Protein AF-A0A1N7QJ65-F1 (afdb_monomer_lite)

Sequence (168 aa):
MQTLLINYPKGFYPKTTIVFDPKPLYESELLILDWIFQRTNGEESYVYYEEDNIDYWFEEDWKKNINRAETSIELFNIAYFINEPEHADLILQHPLCDKGIAVLVFWRLYTECSLYTDTNDKLKEIINNILNNRYPEILSYNPQSDEKVVYKKKKIAWEIPEIFRKPV

Organism: NCBI:txid373668

Radius of gyration: 21.39 Å; chains: 1; bounding box: 66×33×53 Å

Foldseek 3Di:
DPPVVVCVVVPPDDPDPDADDCVVVFDDFQDDDPCLQAKFDAAEADAPDDPVVPVPDDPVNLLVQCQPDPALNSLLNSLQPDQDPVSLVSSCPRPRNALQSLSSNLQNLVQRVVLDPCSSVVNVVSVVCVVVVVGHRHYIHRLVPDPSRDDDSTRRSDDDPVVSDDDD

Structure (mmCIF, N/CA/C/O backbone):
data_AF-A0A1N7QJ65-F1
#
_entry.id   AF-A0A1N7QJ65-F1
#
loop_
_atom_site.group_PDB
_atom_site.id
_atom_site.type_symbol
_atom_site.label_atom_id
_atom_site.label_alt_id
_atom_site.label_comp_id
_atom_site.label_asym_id
_atom_site.label_entity_id
_atom_site.label_seq_id
_atom_site.pdbx_PDB_ins_code
_atom_site.Cartn_x
_atom_site.Cartn_y
_atom_site.Cartn_z
_atom_site.occupancy
_atom_site.B_iso_or_equiv
_atom_site.auth_seq_id
_atom_site.auth_comp_id
_atom_site.auth_asym_id
_atom_site.auth_atom_id
_atom_site.pdbx_PDB_model_num
ATOM 1 N N . MET A 1 1 ? 50.368 8.580 -15.323 1.00 44.16 1 MET A N 1
ATOM 2 C CA . MET A 1 1 ? 49.176 9.244 -15.900 1.00 44.16 1 MET A CA 1
ATOM 3 C C . MET A 1 1 ? 49.441 9.800 -17.319 1.00 44.16 1 MET A C 1
ATOM 5 O O . MET A 1 1 ? 48.872 10.812 -17.683 1.00 44.16 1 MET A O 1
ATOM 9 N N . GLN A 1 2 ? 50.293 9.159 -18.139 1.00 46.66 2 GLN A N 1
ATOM 10 C CA . GLN A 1 2 ? 50.644 9.644 -19.496 1.00 46.66 2 GLN A CA 1
ATOM 11 C C . GLN A 1 2 ? 50.300 8.644 -20.613 1.00 46.66 2 GLN A C 1
ATOM 13 O O . GLN A 1 2 ? 50.085 9.041 -21.751 1.00 46.66 2 GLN A O 1
ATOM 18 N N . THR A 1 3 ? 50.167 7.354 -20.297 1.00 49.84 3 THR A N 1
ATOM 19 C CA . THR A 1 3 ? 49.963 6.292 -21.297 1.00 49.84 3 THR A CA 1
ATOM 20 C C . THR A 1 3 ? 48.548 6.261 -21.893 1.00 49.84 3 THR A C 1
ATOM 22 O O . THR A 1 3 ? 48.375 5.842 -23.034 1.00 49.84 3 THR A O 1
ATOM 25 N N . LEU A 1 4 ? 47.535 6.735 -21.155 1.00 51.94 4 LEU A N 1
ATOM 26 C CA . LEU A 1 4 ? 46.139 6.772 -21.619 1.00 51.94 4 LEU A CA 1
ATOM 27 C C . LEU A 1 4 ? 45.880 7.903 -22.632 1.00 51.94 4 LEU A C 1
ATOM 29 O O . LEU A 1 4 ? 45.172 7.699 -23.612 1.00 51.94 4 LEU A O 1
ATOM 33 N N . LEU A 1 5 ? 46.504 9.072 -22.446 1.00 56.62 5 LEU A N 1
ATOM 34 C CA . LEU A 1 5 ? 46.292 10.254 -23.295 1.00 56.62 5 LEU A CA 1
ATOM 35 C C . LEU A 1 5 ? 46.957 10.140 -24.676 1.00 56.62 5 LEU A C 1
ATOM 37 O O . LEU A 1 5 ? 46.446 10.683 -25.651 1.00 56.62 5 LEU A O 1
ATOM 41 N N . ILE A 1 6 ? 48.058 9.391 -24.791 1.00 55.00 6 ILE A N 1
ATOM 42 C CA . ILE A 1 6 ? 48.807 9.242 -26.053 1.00 55.00 6 ILE A CA 1
ATOM 43 C C . ILE A 1 6 ? 48.044 8.382 -27.080 1.00 55.00 6 ILE A C 1
ATOM 45 O O . ILE A 1 6 ? 48.226 8.548 -28.285 1.00 55.00 6 ILE A O 1
ATOM 49 N N . ASN A 1 7 ? 47.154 7.493 -26.628 1.00 51.47 7 ASN A N 1
ATOM 50 C CA . ASN A 1 7 ? 46.392 6.591 -27.502 1.00 51.47 7 ASN A CA 1
ATOM 51 C C . ASN A 1 7 ? 44.960 7.067 -27.802 1.00 51.47 7 ASN A C 1
ATOM 53 O O . ASN A 1 7 ? 44.272 6.437 -28.603 1.00 51.47 7 ASN A O 1
ATOM 57 N N . TYR A 1 8 ? 44.533 8.198 -27.233 1.00 51.03 8 TYR A N 1
ATOM 58 C CA . TYR A 1 8 ? 43.222 8.806 -27.487 1.00 51.03 8 TYR A CA 1
ATOM 59 C C . TYR A 1 8 ? 42.939 9.124 -28.977 1.00 51.03 8 TYR A C 1
ATOM 61 O O . TYR A 1 8 ? 41.835 8.835 -29.438 1.00 51.03 8 TYR A O 1
ATOM 69 N N . PRO A 1 9 ? 43.901 9.614 -29.795 1.00 54.03 9 PRO A N 1
ATOM 70 C CA . PRO A 1 9 ? 43.642 9.904 -31.207 1.00 54.03 9 PRO A CA 1
ATOM 71 C C . PRO A 1 9 ? 43.654 8.665 -32.119 1.00 54.03 9 PRO A C 1
ATOM 73 O O . PRO A 1 9 ? 43.362 8.788 -33.305 1.00 54.03 9 PRO A O 1
ATOM 76 N N . LYS A 1 10 ? 43.981 7.467 -31.608 1.00 52.16 10 LYS A N 1
ATOM 77 C CA . LYS A 1 10 ? 44.060 6.228 -32.409 1.00 52.16 10 LYS A CA 1
ATOM 78 C C . LYS A 1 10 ? 42.747 5.440 -32.474 1.00 52.16 10 LYS A C 1
ATOM 80 O O . LYS A 1 10 ? 42.771 4.263 -32.817 1.00 52.16 10 LYS A O 1
ATOM 85 N N . GLY A 1 11 ? 41.612 6.074 -32.172 1.00 49.81 11 GLY A N 1
ATOM 86 C CA . GLY A 1 11 ? 40.309 5.412 -32.231 1.00 49.81 11 GLY A CA 1
ATOM 87 C C . GLY A 1 11 ? 40.251 4.257 -31.238 1.00 49.81 11 GLY A C 1
ATOM 88 O O . GLY A 1 11 ? 40.137 3.093 -31.619 1.00 49.81 11 GLY A O 1
ATOM 89 N N . PHE A 1 12 ? 40.394 4.568 -29.950 1.00 52.69 12 PHE A N 1
ATOM 90 C CA . PHE A 1 12 ? 40.215 3.572 -28.905 1.00 52.69 12 PHE A CA 1
ATOM 91 C C . PHE A 1 12 ? 38.725 3.252 -28.799 1.00 52.69 12 PHE A C 1
ATOM 93 O O . PHE A 1 12 ? 37.988 3.997 -28.178 1.00 52.69 12 PHE A O 1
ATOM 100 N N . TYR A 1 13 ? 38.312 2.246 -29.562 1.00 52.66 13 TYR A N 1
ATOM 101 C CA . TYR A 1 13 ? 37.330 1.187 -29.324 1.00 52.66 13 TYR A CA 1
ATOM 102 C C . TYR A 1 13 ? 37.125 0.564 -30.715 1.00 52.66 13 TYR A C 1
ATOM 104 O O . TYR A 1 13 ? 36.457 1.178 -31.552 1.00 52.66 13 TYR A O 1
ATOM 112 N N . PRO A 1 14 ? 37.710 -0.608 -31.044 1.00 52.31 14 PRO A N 1
ATOM 113 C CA . PRO A 1 14 ? 37.237 -1.336 -32.216 1.00 52.31 14 PRO A CA 1
ATOM 114 C C . PRO A 1 14 ? 35.726 -1.489 -32.045 1.00 52.31 14 PRO A C 1
ATOM 116 O O . PRO A 1 14 ? 35.298 -1.893 -30.965 1.00 52.31 14 PRO A O 1
ATOM 119 N N . LYS A 1 15 ? 34.926 -1.109 -33.055 1.00 51.62 15 LYS A N 1
ATOM 120 C CA . LYS A 1 15 ? 33.481 -1.382 -33.071 1.00 51.62 15 LYS A CA 1
ATOM 121 C C . LYS A 1 15 ? 33.313 -2.858 -32.737 1.00 51.62 15 LYS A C 1
ATOM 123 O O . LYS A 1 15 ? 33.590 -3.717 -33.572 1.00 51.62 15 LYS A O 1
ATOM 128 N N . THR A 1 16 ? 32.951 -3.153 -31.497 1.00 51.94 16 THR A N 1
ATOM 129 C CA . THR A 1 16 ? 32.742 -4.520 -31.069 1.00 51.94 16 THR A CA 1
ATOM 130 C C . THR A 1 16 ? 31.470 -4.980 -31.759 1.00 51.94 16 THR A C 1
ATOM 132 O O . THR A 1 16 ? 30.454 -4.291 -31.768 1.00 51.94 16 THR A O 1
ATOM 135 N N . THR A 1 17 ? 31.504 -6.168 -32.349 1.00 56.44 17 THR A N 1
ATOM 136 C CA . THR A 1 17 ? 30.315 -6.845 -32.892 1.00 56.44 17 THR A CA 1
ATOM 137 C C . THR A 1 17 ? 29.360 -7.301 -31.780 1.00 56.44 17 THR A C 1
ATOM 139 O O . THR A 1 17 ? 28.378 -7.987 -32.046 1.00 56.44 17 THR A O 1
ATOM 142 N N . ILE A 1 18 ? 29.668 -6.943 -30.528 1.00 56.09 18 ILE A N 1
ATOM 143 C CA . ILE A 1 18 ? 28.885 -7.214 -29.332 1.00 56.09 18 ILE A CA 1
ATOM 144 C C . ILE A 1 18 ? 27.677 -6.283 -29.373 1.00 56.09 18 ILE A C 1
ATOM 146 O O . ILE A 1 18 ? 27.776 -5.083 -29.126 1.00 56.09 18 ILE A O 1
ATOM 150 N N . VAL A 1 19 ? 26.538 -6.858 -29.736 1.00 61.16 19 VAL A N 1
ATOM 151 C CA . VAL A 1 19 ? 25.242 -6.188 -29.750 1.00 61.16 19 VAL A CA 1
ATOM 152 C C . VAL A 1 19 ? 24.523 -6.565 -28.465 1.00 61.16 19 VAL A C 1
ATOM 154 O O . VAL A 1 19 ? 24.394 -7.747 -28.154 1.00 61.16 19 VAL A O 1
ATOM 157 N N . PHE A 1 20 ? 24.061 -5.566 -27.720 1.00 58.53 20 PHE A N 1
ATOM 158 C CA . PHE A 1 20 ? 23.207 -5.801 -26.566 1.00 58.53 20 PHE A CA 1
ATOM 159 C C . PHE A 1 20 ? 21.816 -6.223 -27.050 1.00 58.53 20 PHE A C 1
ATOM 161 O O . PHE A 1 20 ? 21.131 -5.444 -27.713 1.00 58.53 20 PHE A O 1
ATOM 168 N N . ASP A 1 21 ? 21.420 -7.461 -26.755 1.00 63.28 21 ASP A N 1
ATOM 169 C CA . ASP A 1 21 ? 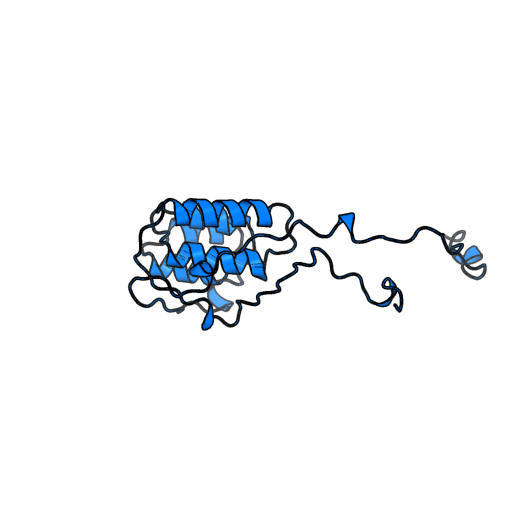20.034 -7.901 -26.897 1.00 63.28 21 ASP A CA 1
ATOM 170 C C . ASP A 1 21 ? 19.320 -7.663 -25.561 1.00 63.28 21 ASP A C 1
ATOM 172 O O . ASP A 1 21 ? 19.650 -8.333 -24.583 1.00 63.28 21 ASP A O 1
ATOM 176 N N . PRO A 1 22 ? 18.366 -6.721 -25.480 1.00 59.47 22 PRO A N 1
ATOM 177 C CA . PRO A 1 22 ? 17.613 -6.491 -24.256 1.00 59.47 22 PRO A CA 1
ATOM 178 C C . PRO A 1 22 ? 16.494 -7.507 -24.039 1.00 59.47 22 PRO A C 1
ATOM 180 O O . PRO A 1 22 ? 15.878 -7.496 -22.978 1.00 59.47 22 PRO A O 1
ATOM 183 N N . LYS A 1 23 ? 16.200 -8.382 -25.013 1.00 65.56 23 LYS A N 1
ATOM 184 C CA . LYS A 1 23 ? 15.109 -9.357 -24.888 1.00 65.56 23 LYS A CA 1
ATOM 185 C C . LYS A 1 23 ? 15.193 -10.251 -23.649 1.00 65.56 23 LYS A C 1
ATOM 187 O O . LYS A 1 23 ? 14.149 -10.437 -23.031 1.00 65.56 23 LYS A O 1
ATOM 192 N N . PRO A 1 24 ? 16.371 -10.765 -23.248 1.00 63.28 24 PRO A N 1
ATOM 193 C CA . PRO A 1 24 ? 16.518 -11.553 -22.025 1.00 63.28 24 PRO A CA 1
ATOM 194 C C . PRO A 1 24 ? 16.294 -10.749 -20.736 1.00 63.28 24 PRO A C 1
ATOM 196 O O . PRO A 1 24 ? 16.171 -11.349 -19.677 1.00 63.28 24 PRO A O 1
ATOM 199 N N . LEU A 1 25 ? 16.276 -9.413 -20.816 1.00 58.12 25 LEU A N 1
ATOM 200 C CA . LEU A 1 25 ? 16.072 -8.507 -19.681 1.00 58.12 25 LEU A CA 1
ATOM 201 C C . LEU A 1 25 ? 14.632 -7.996 -19.579 1.00 58.12 25 LEU A C 1
ATOM 203 O O . LEU A 1 25 ? 14.295 -7.327 -18.605 1.00 58.12 25 LEU A O 1
ATOM 207 N N . TYR A 1 26 ? 13.778 -8.278 -20.569 1.00 57.16 26 TYR A N 1
ATOM 208 C CA . TYR A 1 26 ? 12.347 -8.088 -20.377 1.00 57.16 26 TYR A CA 1
ATOM 209 C C . TYR A 1 26 ? 11.862 -9.146 -19.396 1.00 57.16 26 TYR A C 1
ATOM 211 O O . TYR A 1 26 ? 11.892 -10.342 -19.684 1.00 57.16 26 TYR A O 1
ATOM 219 N N . GLU A 1 27 ? 11.410 -8.693 -18.236 1.00 59.34 27 GLU A N 1
ATOM 220 C CA . GLU A 1 27 ? 10.742 -9.563 -17.285 1.00 59.34 27 GLU A CA 1
ATOM 221 C C . GLU A 1 27 ? 9.442 -10.104 -17.893 1.00 59.34 27 GLU A C 1
ATOM 223 O O . GLU A 1 27 ? 8.784 -9.451 -18.712 1.00 59.34 27 GLU A O 1
ATOM 228 N N . SER A 1 28 ? 9.076 -11.324 -17.497 1.00 57.62 28 SER A N 1
ATOM 229 C CA . SER A 1 28 ? 7.782 -11.910 -17.837 1.00 57.62 28 SER A CA 1
ATOM 230 C C . SER A 1 28 ? 6.649 -10.966 -17.436 1.00 57.62 28 SER A C 1
ATOM 232 O O . SER A 1 28 ? 6.681 -10.401 -16.344 1.00 57.62 28 SER A O 1
ATOM 234 N N . GLU A 1 29 ? 5.643 -10.836 -18.299 1.00 63.78 29 GLU A N 1
ATOM 235 C CA . GLU A 1 29 ? 4.477 -9.978 -18.079 1.00 63.78 29 GLU A CA 1
ATOM 236 C C . GLU A 1 29 ? 3.828 -10.299 -16.720 1.00 63.78 29 GLU A C 1
ATOM 238 O O . GLU A 1 29 ? 3.316 -11.400 -16.506 1.00 63.78 29 GLU A O 1
ATOM 243 N N . LEU A 1 30 ? 3.883 -9.350 -15.776 1.00 72.25 30 LEU A N 1
ATOM 244 C CA . LEU A 1 30 ? 3.115 -9.441 -14.539 1.00 72.25 30 LEU A CA 1
ATOM 245 C C . LEU A 1 30 ? 1.634 -9.365 -14.921 1.00 72.25 30 LEU A C 1
ATOM 247 O O . LEU A 1 30 ? 1.169 -8.343 -15.426 1.00 72.25 30 LEU A O 1
ATOM 251 N N . LEU A 1 31 ? 0.897 -10.452 -14.695 1.00 73.38 31 LEU A N 1
ATOM 252 C CA . LEU A 1 31 ? -0.544 -10.493 -14.924 1.00 73.38 31 LEU A CA 1
ATOM 253 C C . LEU A 1 31 ? -1.249 -9.676 -13.838 1.00 73.38 31 LEU A C 1
ATOM 255 O O . LEU A 1 31 ? -1.511 -10.169 -12.742 1.00 73.38 31 LEU A O 1
ATOM 259 N N . ILE A 1 32 ? -1.539 -8.416 -14.152 1.00 81.06 32 ILE A N 1
ATOM 260 C CA . ILE A 1 32 ? -2.333 -7.531 -13.301 1.00 81.06 32 ILE A CA 1
ATOM 261 C C . ILE A 1 32 ? -3.812 -7.766 -13.612 1.00 81.06 32 ILE A C 1
ATOM 263 O O . ILE A 1 32 ? -4.240 -7.626 -14.755 1.00 81.06 32 ILE A O 1
ATOM 267 N N . LEU A 1 33 ? -4.580 -8.161 -12.598 1.00 83.69 33 LEU A N 1
ATOM 268 C CA . LEU A 1 33 ? -6.007 -8.460 -12.726 1.00 83.69 33 LEU A CA 1
ATOM 269 C C . LEU A 1 33 ? -6.843 -7.174 -12.709 1.00 83.69 33 LEU A C 1
ATOM 271 O O . LEU A 1 33 ? -6.575 -6.282 -11.910 1.00 83.69 33 LEU A O 1
ATOM 275 N N . ASP A 1 34 ? -7.910 -7.114 -13.512 1.00 87.31 34 ASP A N 1
ATOM 276 C CA . ASP A 1 34 ? -8.739 -5.907 -13.688 1.00 87.31 34 ASP A CA 1
ATOM 277 C C . ASP A 1 34 ? -9.293 -5.320 -12.378 1.00 87.31 34 ASP A C 1
ATOM 279 O O . ASP A 1 34 ? -9.470 -4.108 -12.262 1.00 87.31 34 ASP A O 1
ATOM 283 N N . TRP A 1 35 ? -9.548 -6.157 -11.368 1.00 89.44 35 TRP A N 1
ATOM 284 C CA . TRP A 1 35 ? -10.104 -5.705 -10.090 1.00 89.44 35 TRP A CA 1
ATOM 285 C C . TRP A 1 35 ? -9.175 -4.745 -9.337 1.00 89.44 35 TRP A C 1
ATOM 287 O O . TRP A 1 35 ? -9.665 -3.923 -8.572 1.00 89.44 35 TRP A O 1
ATOM 297 N N . ILE A 1 36 ? -7.856 -4.800 -9.547 1.00 92.38 36 ILE A N 1
ATOM 298 C CA . ILE A 1 36 ? -6.905 -3.952 -8.807 1.00 92.38 36 ILE A CA 1
ATOM 299 C C . ILE A 1 36 ? -6.904 -2.497 -9.287 1.00 92.38 36 ILE A C 1
ATOM 301 O O . ILE A 1 36 ? -6.335 -1.627 -8.635 1.00 92.38 36 ILE A O 1
ATOM 305 N N . PHE A 1 37 ? -7.544 -2.239 -10.430 1.00 91.88 37 PHE A N 1
ATOM 306 C CA . PHE A 1 37 ? -7.829 -0.901 -10.942 1.00 91.88 37 PHE A CA 1
ATOM 307 C C . PHE A 1 37 ? -9.154 -0.350 -10.409 1.00 91.88 37 PHE A C 1
ATOM 309 O O . PHE A 1 37 ? -9.444 0.831 -10.590 1.00 91.88 37 PHE A O 1
ATOM 316 N N . GLN A 1 38 ? -9.988 -1.202 -9.812 1.00 93.88 38 GLN A N 1
ATOM 317 C CA . GLN A 1 38 ? -11.285 -0.806 -9.289 1.00 93.88 38 GLN A CA 1
ATOM 318 C C . GLN A 1 38 ? -11.124 -0.213 -7.894 1.00 93.88 38 GLN A C 1
ATOM 320 O O . GLN A 1 38 ? -10.252 -0.601 -7.117 1.00 93.88 38 GLN A O 1
ATOM 325 N N . ARG A 1 39 ? -12.011 0.726 -7.578 1.00 95.12 39 ARG A N 1
ATOM 326 C CA . ARG A 1 39 ? -12.115 1.311 -6.247 1.00 95.12 39 ARG A CA 1
ATOM 327 C C . ARG A 1 39 ? -12.433 0.228 -5.208 1.00 95.12 39 ARG A C 1
ATOM 329 O O . ARG A 1 39 ? -13.343 -0.574 -5.423 1.00 95.12 39 ARG A O 1
ATOM 336 N N . THR A 1 40 ? -11.705 0.209 -4.092 1.00 95.88 40 THR A N 1
ATOM 337 C CA . THR A 1 40 ? -11.992 -0.700 -2.969 1.00 95.88 40 THR A CA 1
ATOM 338 C C . THR A 1 40 ? -13.196 -0.216 -2.158 1.00 95.88 40 THR A C 1
ATOM 340 O O . THR A 1 40 ? -13.553 0.962 -2.190 1.00 95.88 40 THR A O 1
ATOM 343 N N . ASN A 1 41 ? -13.844 -1.127 -1.429 1.00 94.88 41 ASN A N 1
ATOM 344 C CA . ASN A 1 41 ? -14.922 -0.765 -0.507 1.00 94.88 41 ASN A CA 1
ATOM 345 C C . ASN A 1 41 ? -14.356 -0.177 0.791 1.00 94.88 41 ASN A C 1
ATOM 347 O O . ASN A 1 41 ? -13.221 -0.471 1.157 1.00 94.88 41 ASN A O 1
ATOM 351 N N . GLY A 1 42 ? -15.178 0.589 1.508 1.00 95.06 42 GLY A N 1
ATOM 352 C CA . GLY A 1 42 ? -14.835 1.157 2.810 1.00 95.06 42 GLY A CA 1
ATOM 353 C C . GLY A 1 42 ? -15.167 2.641 2.906 1.00 95.06 42 GLY A C 1
ATOM 354 O O . GLY A 1 42 ? -15.806 3.213 2.017 1.00 95.06 42 GLY A O 1
ATOM 355 N N . GLU A 1 43 ? -14.724 3.260 3.992 1.00 95.56 43 GLU A N 1
ATOM 356 C CA . GLU A 1 43 ? -14.793 4.705 4.205 1.00 95.56 43 GLU A CA 1
ATOM 357 C C . GLU A 1 43 ? -13.860 5.436 3.232 1.00 95.56 43 GLU A C 1
ATOM 359 O O . GLU A 1 43 ? -12.796 4.929 2.884 1.00 95.56 43 GLU A O 1
ATOM 364 N N . GLU A 1 44 ? -14.253 6.617 2.751 1.00 94.12 44 GLU A N 1
ATOM 365 C CA . GLU A 1 44 ? -13.432 7.383 1.804 1.00 94.12 44 GLU A CA 1
ATOM 366 C C . GLU A 1 44 ? -12.081 7.743 2.439 1.00 94.12 44 GLU A C 1
ATOM 368 O O . GLU A 1 44 ? -12.034 8.384 3.491 1.00 94.12 44 GLU A O 1
ATOM 373 N N . SER A 1 45 ? -10.985 7.338 1.793 1.00 95.31 45 SER A N 1
ATOM 374 C CA . SER A 1 45 ? -9.645 7.738 2.219 1.00 95.31 45 SER A CA 1
ATOM 375 C C . SER A 1 45 ? -9.330 9.164 1.770 1.00 95.31 45 SER A C 1
ATOM 377 O O . SER A 1 45 ? -9.859 9.672 0.782 1.00 95.31 45 SER A O 1
ATOM 379 N N . TYR A 1 46 ? -8.447 9.823 2.511 1.00 94.06 46 TYR A N 1
ATOM 380 C CA . TYR A 1 46 ? -7.951 11.154 2.194 1.00 94.06 46 TYR A CA 1
ATOM 381 C C . TYR A 1 46 ? -6.498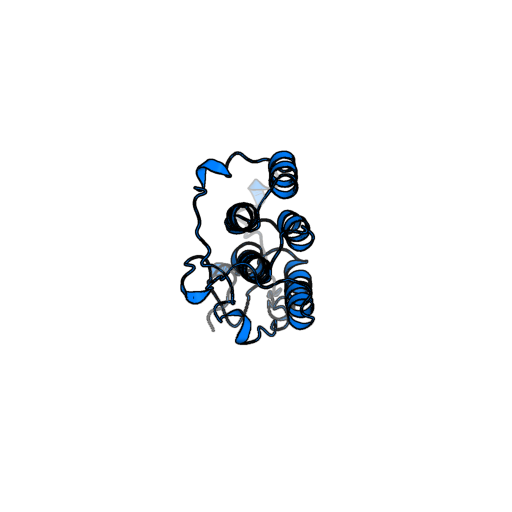 11.293 2.641 1.00 94.06 46 TYR A C 1
ATOM 383 O O . TYR A 1 46 ? -6.072 10.698 3.636 1.00 94.06 46 TYR A O 1
ATOM 391 N N . VAL A 1 47 ? -5.740 12.092 1.894 1.00 93.94 47 VAL A N 1
ATOM 392 C CA . VAL A 1 47 ? -4.341 12.397 2.195 1.00 93.94 47 VAL A CA 1
ATOM 393 C C . VAL A 1 47 ? -4.278 13.775 2.851 1.00 93.94 47 VAL A C 1
ATOM 395 O O . VAL A 1 47 ? -4.764 14.751 2.287 1.00 93.94 47 VAL A O 1
ATOM 398 N N . TYR A 1 48 ? -3.730 13.839 4.060 1.00 94.31 48 TYR A N 1
ATOM 399 C CA . TYR A 1 48 ? -3.489 15.055 4.838 1.00 94.31 48 TYR A CA 1
ATOM 400 C C . TYR A 1 48 ? -2.005 15.269 5.163 1.00 94.31 48 TYR A C 1
ATOM 402 O O . TYR A 1 48 ? -1.653 16.333 5.665 1.00 94.31 48 TYR A O 1
ATOM 410 N N . TYR A 1 49 ? -1.148 14.276 4.910 1.00 92.69 49 TYR A N 1
ATOM 411 C CA . TYR A 1 49 ? 0.295 14.488 4.873 1.00 92.69 49 TYR A CA 1
ATOM 412 C C . TYR A 1 49 ? 0.702 15.166 3.567 1.00 92.69 49 TYR A C 1
ATOM 414 O O . TYR A 1 49 ? 0.203 14.849 2.488 1.00 92.69 49 TYR A O 1
ATOM 422 N N . GLU A 1 50 ? 1.634 16.094 3.692 1.00 92.19 50 GLU A N 1
ATOM 423 C CA . GLU A 1 50 ? 2.360 16.733 2.607 1.00 92.19 50 GLU A CA 1
ATOM 424 C C . GLU A 1 50 ? 3.739 16.074 2.467 1.00 92.19 50 GLU A C 1
ATOM 426 O O . GLU A 1 50 ? 4.237 15.437 3.396 1.00 92.19 50 GLU A O 1
ATOM 431 N N . GLU A 1 51 ? 4.370 16.238 1.306 1.00 87.75 51 GLU A N 1
ATOM 432 C CA . GLU A 1 51 ? 5.699 15.679 1.017 1.00 87.75 51 GLU A CA 1
ATOM 433 C C . GLU A 1 51 ? 6.743 16.146 2.052 1.00 87.75 51 GLU A C 1
ATOM 435 O O . GLU A 1 51 ? 7.424 15.325 2.665 1.00 87.75 51 GLU A O 1
ATOM 440 N N . ASP A 1 52 ? 6.716 17.435 2.414 1.00 89.56 52 ASP A N 1
ATOM 441 C CA . ASP A 1 52 ? 7.554 18.029 3.467 1.00 89.56 52 ASP A CA 1
ATOM 442 C C . ASP A 1 52 ? 7.403 17.356 4.846 1.00 89.56 52 ASP A C 1
ATOM 444 O O . ASP A 1 52 ? 8.297 17.458 5.693 1.00 89.56 52 ASP A O 1
ATOM 448 N N . ASN A 1 53 ? 6.280 16.679 5.123 1.00 89.00 53 ASN A N 1
ATOM 449 C CA . ASN A 1 53 ? 6.105 15.958 6.385 1.00 89.00 53 ASN A CA 1
ATOM 450 C C . ASN A 1 53 ? 6.960 14.688 6.460 1.00 89.00 53 ASN A C 1
ATOM 452 O O . ASN A 1 53 ? 7.235 14.232 7.573 1.00 89.00 53 ASN A O 1
ATOM 456 N N . ILE A 1 54 ? 7.362 14.134 5.314 1.00 89.69 54 ILE A N 1
ATOM 457 C CA . ILE A 1 54 ? 7.983 12.809 5.191 1.00 89.69 54 ILE A CA 1
ATOM 458 C C . ILE A 1 54 ? 9.373 12.881 4.551 1.00 89.69 54 ILE A C 1
ATOM 460 O O . ILE A 1 54 ? 10.212 12.042 4.858 1.00 89.69 54 ILE A O 1
ATOM 464 N N . ASP A 1 55 ? 9.678 13.913 3.764 1.00 87.56 55 ASP A N 1
ATOM 465 C CA . ASP A 1 55 ? 10.973 14.089 3.085 1.00 87.56 55 ASP A CA 1
ATOM 466 C C . ASP A 1 55 ? 12.196 14.036 4.014 1.00 87.56 55 ASP A C 1
ATOM 468 O O . ASP A 1 55 ? 13.293 13.659 3.603 1.00 87.56 55 ASP A O 1
ATOM 472 N N . TYR A 1 56 ? 12.019 14.398 5.285 1.00 88.25 56 TYR A N 1
ATOM 473 C CA . TYR A 1 56 ? 13.083 14.372 6.291 1.00 88.25 56 TYR A CA 1
ATOM 474 C C . TYR A 1 56 ? 13.171 13.051 7.064 1.00 88.25 56 TYR A C 1
ATOM 476 O O . TYR A 1 56 ? 13.982 12.948 7.988 1.00 88.25 56 TYR A O 1
ATOM 484 N N . TRP A 1 57 ? 12.328 12.064 6.756 1.00 92.50 57 TRP A N 1
ATOM 485 C CA . TRP A 1 57 ? 12.318 10.788 7.462 1.00 92.50 57 TRP A CA 1
ATOM 486 C C . TRP A 1 57 ? 13.465 9.915 6.990 1.00 92.50 57 TRP A C 1
ATOM 488 O O . TRP A 1 57 ? 13.567 9.544 5.821 1.00 92.50 57 TRP A O 1
ATOM 498 N N . PHE A 1 58 ? 14.301 9.523 7.942 1.00 90.44 58 PHE A N 1
ATOM 499 C CA . PHE A 1 58 ? 15.265 8.462 7.722 1.00 90.44 58 PHE A CA 1
ATOM 500 C C . PHE A 1 58 ? 14.613 7.099 7.981 1.00 90.44 58 PHE A C 1
ATOM 502 O O . PHE A 1 58 ? 13.491 6.994 8.476 1.00 90.44 58 PHE A O 1
ATOM 509 N N . GLU A 1 59 ? 15.345 6.028 7.688 1.00 90.19 59 GLU A N 1
ATOM 510 C CA . GLU A 1 59 ? 14.884 4.643 7.852 1.00 90.19 59 GLU A CA 1
ATOM 511 C C . GLU A 1 59 ? 14.290 4.340 9.246 1.00 90.19 59 GLU A C 1
ATOM 513 O O . GLU A 1 59 ? 13.308 3.607 9.386 1.00 90.19 59 GLU A O 1
ATOM 518 N N . GLU A 1 60 ? 14.867 4.914 10.306 1.00 92.06 60 GLU A N 1
ATOM 519 C CA . GLU A 1 60 ? 14.356 4.748 11.670 1.00 92.06 60 GLU A CA 1
ATOM 520 C C . GLU A 1 60 ? 13.033 5.491 11.900 1.00 92.06 60 GLU A C 1
ATOM 522 O O . GLU A 1 60 ? 12.170 4.986 12.624 1.00 92.06 60 GLU A O 1
ATOM 527 N N . ASP A 1 61 ? 12.850 6.653 11.269 1.00 93.75 61 ASP A N 1
ATOM 528 C CA . ASP A 1 61 ? 11.618 7.435 11.350 1.00 93.75 61 ASP A CA 1
ATOM 529 C C . ASP A 1 61 ? 10.484 6.721 10.621 1.00 93.75 61 ASP A C 1
ATOM 531 O O . ASP A 1 61 ? 9.413 6.554 11.201 1.00 93.75 61 ASP A O 1
ATOM 535 N N . TRP A 1 62 ? 10.737 6.187 9.422 1.00 94.25 62 TRP A N 1
ATOM 536 C CA . TRP A 1 62 ? 9.782 5.345 8.694 1.00 94.25 62 TRP A CA 1
ATOM 537 C C . TRP A 1 62 ? 9.280 4.190 9.556 1.00 94.25 62 TRP A C 1
ATOM 539 O O . TRP A 1 62 ? 8.081 4.077 9.820 1.00 94.25 62 TRP A O 1
ATOM 549 N N . LYS A 1 63 ? 10.197 3.375 10.088 1.00 94.50 63 LYS A N 1
ATOM 550 C CA . LYS A 1 63 ? 9.857 2.260 10.988 1.00 94.50 63 LYS A CA 1
ATOM 551 C C . LYS A 1 63 ? 9.059 2.720 12.197 1.00 94.50 63 LYS A C 1
ATOM 553 O O . LYS A 1 63 ? 8.079 2.082 12.580 1.00 94.50 63 LYS A O 1
ATOM 558 N N . LYS A 1 64 ? 9.489 3.803 12.838 1.00 95.25 64 LYS A N 1
ATOM 559 C CA . LYS A 1 64 ? 8.847 4.337 14.038 1.00 95.25 64 LYS A CA 1
ATOM 560 C C . LYS A 1 64 ? 7.437 4.843 13.748 1.00 95.25 64 LYS A C 1
ATOM 562 O O . LYS A 1 64 ? 6.552 4.560 14.546 1.00 95.25 64 LYS A O 1
ATOM 567 N N . ASN A 1 65 ? 7.232 5.568 12.654 1.00 95.38 65 ASN A N 1
ATOM 568 C CA . ASN A 1 65 ? 5.941 6.151 12.298 1.00 95.38 65 ASN A CA 1
ATOM 569 C C . ASN A 1 65 ? 4.961 5.083 11.803 1.00 95.38 65 ASN A C 1
ATOM 571 O O . ASN A 1 65 ? 3.825 5.074 12.263 1.00 95.38 65 ASN A O 1
ATOM 575 N N . ILE A 1 66 ? 5.410 4.114 10.994 1.00 96.00 66 ILE A N 1
ATOM 576 C CA . ILE A 1 66 ? 4.585 2.957 10.600 1.00 96.00 66 ILE A CA 1
ATOM 577 C C . ILE A 1 66 ? 4.094 2.205 11.843 1.00 96.00 66 ILE A C 1
ATOM 579 O O . ILE A 1 66 ? 2.901 1.969 11.983 1.00 96.00 66 ILE A O 1
ATOM 583 N N . ASN A 1 67 ? 4.996 1.883 12.777 1.00 95.44 67 ASN A N 1
ATOM 584 C CA . ASN A 1 67 ? 4.648 1.138 13.994 1.00 95.44 67 ASN A CA 1
ATOM 585 C C . ASN A 1 67 ? 3.789 1.929 14.992 1.00 95.44 67 ASN A C 1
ATOM 587 O O . ASN A 1 67 ? 3.195 1.334 15.890 1.00 95.44 67 ASN A O 1
ATOM 591 N N . ARG A 1 68 ? 3.798 3.263 14.912 1.00 95.81 68 ARG A N 1
ATOM 592 C CA . ARG A 1 68 ? 3.025 4.142 15.799 1.00 95.81 68 ARG A CA 1
ATOM 593 C C . ARG A 1 68 ? 1.673 4.532 15.229 1.00 95.81 68 ARG A C 1
ATOM 595 O O . ARG A 1 68 ? 0.911 5.127 15.979 1.00 95.81 68 ARG A O 1
ATOM 602 N N . ALA A 1 69 ? 1.391 4.212 13.966 1.00 96.62 69 ALA A N 1
ATOM 603 C CA . ALA A 1 69 ? 0.112 4.523 13.356 1.00 96.62 69 ALA A CA 1
ATOM 604 C C . ALA A 1 69 ? -1.027 3.961 14.220 1.00 96.62 69 ALA A C 1
ATOM 606 O O . ALA A 1 69 ? -1.083 2.758 14.490 1.00 96.62 69 ALA A O 1
ATOM 607 N N . GLU A 1 70 ? -1.927 4.833 14.664 1.00 96.31 70 GLU A N 1
ATOM 608 C CA . GLU A 1 70 ? -3.027 4.473 15.565 1.00 96.31 70 GLU A CA 1
ATOM 609 C C . GLU A 1 70 ? -4.305 4.132 14.791 1.00 96.31 70 GLU A C 1
ATOM 611 O O . GLU A 1 70 ? -5.202 3.466 15.311 1.00 96.31 70 GLU A O 1
ATOM 616 N N . THR A 1 71 ? -4.391 4.561 13.529 1.00 96.88 71 THR A N 1
ATOM 617 C CA . THR A 1 71 ? -5.561 4.359 12.665 1.00 96.88 71 THR A CA 1
ATOM 618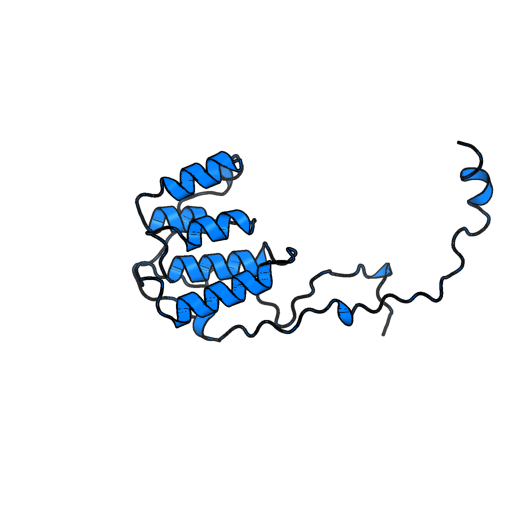 C C . THR A 1 71 ? -5.167 3.898 11.261 1.00 96.88 71 THR A C 1
ATOM 620 O O . THR A 1 71 ? -4.070 4.188 10.780 1.00 96.88 71 THR A O 1
ATOM 623 N N . SER A 1 72 ? -6.075 3.201 10.567 1.00 97.12 72 SER A N 1
ATOM 624 C CA . SER A 1 72 ? -5.860 2.832 9.160 1.00 97.12 72 SER A CA 1
ATOM 625 C C . SER A 1 72 ? -5.662 4.066 8.277 1.00 97.12 72 SER A C 1
ATOM 627 O O . SER A 1 72 ? -4.859 4.015 7.354 1.00 97.12 72 SER A O 1
ATOM 629 N N . ILE A 1 73 ? -6.322 5.195 8.575 1.00 97.69 73 ILE A N 1
ATOM 630 C CA . ILE A 1 73 ? -6.154 6.423 7.783 1.00 97.69 73 ILE A CA 1
ATOM 631 C C . ILE A 1 73 ? -4.765 7.044 7.965 1.00 97.69 73 ILE A C 1
ATOM 633 O O . ILE A 1 73 ? -4.185 7.536 6.999 1.00 97.69 73 ILE A O 1
ATOM 637 N N . GLU A 1 74 ? -4.186 6.969 9.162 1.00 96.88 74 GLU A N 1
ATOM 638 C CA . GLU A 1 74 ? -2.807 7.404 9.400 1.00 96.88 74 GLU A CA 1
ATOM 639 C C . GLU A 1 74 ? -1.810 6.497 8.671 1.00 96.88 74 GLU A C 1
ATOM 641 O O . GLU A 1 74 ? -0.938 6.987 7.953 1.00 96.88 74 GLU A O 1
ATOM 646 N N . LEU A 1 75 ? -1.995 5.174 8.752 1.00 97.75 75 LEU A N 1
ATOM 647 C CA . LEU A 1 75 ? -1.172 4.224 8.003 1.00 97.75 75 LEU A CA 1
ATOM 648 C C . LEU A 1 75 ? -1.298 4.432 6.484 1.00 97.75 75 LEU A C 1
ATOM 650 O O . LEU A 1 75 ? -0.299 4.360 5.775 1.00 97.75 75 LEU A O 1
ATOM 654 N N . PHE A 1 76 ? -2.500 4.731 5.985 1.00 97.69 76 PHE A N 1
ATOM 655 C CA . PHE A 1 76 ? -2.747 5.0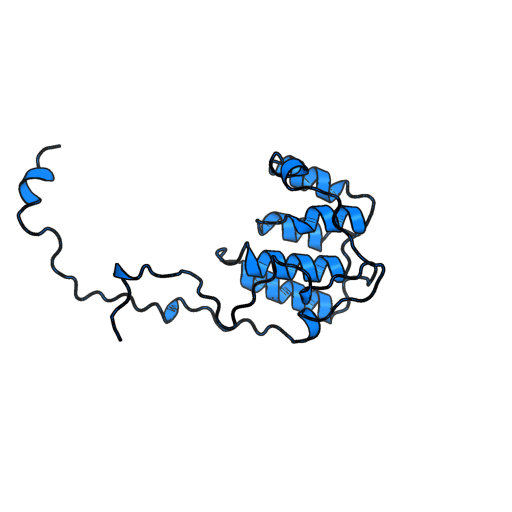74 4.583 1.00 97.69 76 PHE A CA 1
ATOM 656 C C . PHE A 1 76 ? -1.960 6.320 4.158 1.00 97.69 76 PHE A C 1
ATOM 658 O O . PHE A 1 76 ? -1.353 6.333 3.089 1.00 97.69 76 PHE A O 1
ATOM 665 N N . ASN A 1 77 ? -1.929 7.348 5.008 1.00 96.75 77 ASN A N 1
ATOM 666 C CA . ASN A 1 77 ? -1.185 8.579 4.750 1.00 96.75 77 ASN A CA 1
ATOM 667 C C . ASN A 1 77 ? 0.322 8.340 4.682 1.00 96.75 77 ASN A C 1
ATOM 669 O O . ASN A 1 77 ? 0.976 8.896 3.809 1.00 96.75 77 ASN A O 1
ATOM 673 N N . ILE A 1 78 ? 0.861 7.463 5.529 1.00 95.81 78 ILE A N 1
ATOM 674 C CA . ILE A 1 78 ? 2.261 7.027 5.436 1.00 95.81 78 ILE A CA 1
ATOM 675 C C . ILE A 1 78 ? 2.486 6.231 4.141 1.00 95.81 78 ILE A C 1
ATOM 677 O O . ILE A 1 78 ? 3.418 6.506 3.385 1.00 95.81 78 ILE A O 1
ATOM 681 N N . ALA A 1 79 ? 1.603 5.273 3.844 1.00 95.81 79 ALA A N 1
ATOM 682 C CA . ALA A 1 79 ? 1.709 4.404 2.674 1.00 95.81 79 ALA A CA 1
ATOM 683 C C . ALA A 1 79 ? 1.672 5.166 1.341 1.00 95.81 79 ALA A C 1
ATOM 685 O O . ALA A 1 79 ? 2.271 4.736 0.354 1.00 95.81 79 ALA A O 1
ATOM 686 N N . TYR A 1 80 ? 0.998 6.316 1.307 1.00 95.12 80 TYR A N 1
ATOM 687 C CA . TYR A 1 80 ? 0.882 7.157 0.119 1.00 95.12 80 TYR A CA 1
ATOM 688 C C . TYR A 1 80 ? 2.231 7.675 -0.401 1.00 95.12 80 TYR A C 1
ATOM 690 O O . TYR A 1 80 ? 2.357 7.950 -1.600 1.00 95.12 80 TYR A O 1
ATOM 698 N N . PHE A 1 81 ? 3.240 7.777 0.465 1.00 92.94 81 PHE A N 1
ATOM 699 C CA . PHE A 1 81 ? 4.562 8.312 0.136 1.00 92.94 81 PHE A CA 1
ATOM 700 C C . PHE A 1 81 ? 5.659 7.245 0.036 1.00 92.94 81 PHE A C 1
ATOM 702 O O . PHE A 1 81 ? 6.825 7.598 -0.098 1.00 92.94 81 PHE A O 1
ATOM 709 N N . ILE A 1 82 ? 5.313 5.952 0.062 1.00 90.19 82 ILE A N 1
ATOM 710 C CA . ILE A 1 82 ? 6.301 4.882 -0.133 1.00 90.19 82 ILE A CA 1
ATOM 711 C C . ILE A 1 82 ? 6.991 5.045 -1.487 1.00 90.19 82 ILE A C 1
ATOM 713 O O . ILE A 1 82 ? 6.336 5.122 -2.529 1.00 90.19 82 ILE A O 1
ATOM 717 N N . ASN A 1 83 ? 8.315 4.992 -1.450 1.00 83.38 83 ASN A N 1
ATOM 718 C CA . ASN A 1 83 ? 9.201 4.969 -2.608 1.00 83.38 83 ASN A CA 1
ATOM 719 C C . ASN A 1 83 ? 10.262 3.849 -2.527 1.00 83.38 83 ASN A C 1
ATOM 721 O O . ASN A 1 83 ? 11.042 3.693 -3.465 1.00 83.38 83 ASN A O 1
ATOM 725 N N . GLU A 1 84 ? 10.262 3.045 -1.455 1.00 82.88 84 GLU A N 1
ATOM 726 C CA . GLU A 1 84 ? 11.194 1.932 -1.239 1.00 82.88 84 GLU A CA 1
ATOM 727 C C . GLU A 1 84 ? 10.459 0.622 -0.861 1.00 82.88 84 GLU A C 1
ATOM 729 O O . GLU A 1 84 ? 9.481 0.645 -0.102 1.00 82.88 84 GLU A O 1
ATOM 734 N N . PRO A 1 85 ? 10.884 -0.550 -1.382 1.00 83.69 85 PRO A N 1
ATOM 735 C CA . PRO A 1 85 ? 10.251 -1.840 -1.083 1.00 83.69 85 PRO A CA 1
ATOM 736 C C . PRO A 1 85 ? 10.233 -2.254 0.395 1.00 83.69 85 PRO A C 1
ATOM 738 O O . PRO A 1 85 ? 9.314 -2.953 0.823 1.00 83.69 85 PRO A O 1
ATOM 741 N N . GLU A 1 86 ? 11.236 -1.867 1.174 1.00 85.94 86 GLU A N 1
ATOM 742 C CA . GLU A 1 86 ? 11.408 -2.261 2.574 1.00 85.94 86 GLU A CA 1
ATOM 743 C C . GLU A 1 86 ? 10.295 -1.696 3.469 1.00 85.94 86 GLU A C 1
ATOM 745 O O . GLU A 1 86 ? 9.806 -2.380 4.373 1.00 85.94 86 GLU A O 1
ATOM 750 N N . HIS A 1 87 ? 9.836 -0.471 3.197 1.00 90.31 87 HIS A N 1
ATOM 751 C CA . HIS A 1 87 ? 8.736 0.155 3.941 1.00 90.31 87 HIS A CA 1
ATOM 752 C C . HIS A 1 87 ? 7.389 -0.484 3.606 1.00 90.31 87 HIS A C 1
ATOM 754 O O . HIS A 1 87 ? 6.526 -0.606 4.479 1.00 90.31 87 HIS A O 1
ATOM 760 N N . ALA A 1 88 ? 7.218 -0.950 2.366 1.00 91.62 88 ALA A N 1
ATOM 761 C CA . ALA A 1 88 ? 6.008 -1.644 1.942 1.00 91.62 88 ALA A CA 1
ATOM 762 C C . ALA A 1 88 ? 5.765 -2.928 2.746 1.00 91.62 88 ALA A C 1
ATOM 764 O O . ALA A 1 88 ? 4.630 -3.176 3.150 1.00 91.62 88 ALA A O 1
ATOM 765 N N . ASP A 1 89 ? 6.809 -3.707 3.043 1.00 91.31 89 ASP A N 1
ATOM 766 C CA . ASP A 1 89 ? 6.671 -4.927 3.852 1.00 91.31 89 ASP A CA 1
ATOM 767 C C . ASP A 1 89 ? 6.150 -4.629 5.256 1.00 91.31 89 ASP A C 1
ATOM 769 O O . ASP A 1 89 ? 5.247 -5.311 5.746 1.00 91.31 89 ASP A O 1
ATOM 773 N N . LEU A 1 90 ? 6.695 -3.592 5.893 1.00 94.19 90 LEU A N 1
ATOM 774 C CA . LEU A 1 90 ? 6.276 -3.177 7.230 1.00 94.19 90 LEU A CA 1
ATOM 775 C C . LEU A 1 90 ? 4.803 -2.762 7.243 1.00 94.19 90 LEU A C 1
ATOM 777 O O . LEU A 1 90 ? 4.064 -3.135 8.152 1.00 94.19 90 LEU A O 1
ATOM 781 N N . ILE A 1 91 ? 4.363 -2.040 6.213 1.00 96.38 91 ILE A N 1
ATOM 782 C CA . ILE A 1 91 ? 2.975 -1.590 6.080 1.00 96.38 91 ILE A CA 1
ATOM 783 C C . ILE A 1 91 ? 2.040 -2.769 5.815 1.00 96.38 91 ILE A C 1
ATOM 785 O O . ILE A 1 91 ? 1.007 -2.872 6.469 1.00 96.38 91 ILE A O 1
ATOM 789 N N . LEU A 1 92 ? 2.402 -3.689 4.919 1.00 95.69 92 LEU A N 1
ATOM 790 C CA . LEU A 1 92 ? 1.590 -4.864 4.574 1.00 95.69 92 LEU A CA 1
ATOM 791 C C . LEU A 1 92 ? 1.445 -5.867 5.726 1.00 95.69 92 LEU A C 1
ATOM 793 O O . LEU A 1 92 ? 0.499 -6.656 5.728 1.00 95.69 92 LEU A O 1
ATOM 797 N N . GLN A 1 93 ? 2.374 -5.859 6.684 1.00 94.94 93 GLN A N 1
ATOM 798 C CA . GLN A 1 93 ? 2.326 -6.679 7.899 1.00 94.94 93 GLN A CA 1
ATOM 799 C C . GLN A 1 93 ? 1.652 -5.963 9.079 1.00 94.94 93 GLN A C 1
ATOM 801 O O . GLN A 1 93 ? 1.384 -6.593 10.105 1.00 94.94 93 GLN A O 1
ATOM 806 N N . HIS A 1 94 ? 1.370 -4.664 8.957 1.00 97.12 94 HIS A N 1
ATOM 807 C CA . HIS A 1 94 ? 0.791 -3.882 10.040 1.00 97.12 94 HIS A CA 1
ATOM 808 C C . HIS A 1 94 ? -0.668 -4.301 10.315 1.00 97.12 94 HIS A C 1
ATOM 810 O O . HIS A 1 94 ? -1.443 -4.452 9.369 1.00 97.12 94 HIS A O 1
ATOM 816 N N . PRO A 1 95 ? -1.113 -4.420 11.584 1.00 96.31 95 PRO A N 1
ATOM 817 C CA . PRO A 1 95 ? -2.490 -4.819 11.913 1.00 96.31 95 PRO A CA 1
ATOM 818 C C . PRO A 1 95 ? -3.582 -3.888 11.371 1.00 96.31 95 PRO A C 1
ATOM 820 O O . PRO A 1 95 ? -4.724 -4.307 11.208 1.00 96.31 95 PRO A O 1
ATOM 823 N N . LEU A 1 96 ? -3.234 -2.624 11.116 1.00 97.75 96 LEU A N 1
ATOM 824 C CA . LEU A 1 96 ? -4.141 -1.621 10.545 1.00 97.75 96 LEU A CA 1
ATOM 825 C C . LEU A 1 96 ? -4.155 -1.618 9.012 1.00 97.75 96 LEU A C 1
ATOM 827 O O . LEU A 1 96 ? -4.890 -0.824 8.426 1.00 97.75 96 LEU A O 1
ATOM 831 N N . CYS A 1 97 ? -3.346 -2.468 8.370 1.00 97.69 97 CYS A N 1
ATOM 832 C CA . CYS A 1 97 ? -3.341 -2.618 6.924 1.00 97.69 97 CYS A CA 1
ATOM 833 C C . CYS A 1 97 ? -4.671 -3.211 6.465 1.00 97.69 97 CYS A C 1
ATOM 835 O O . CYS A 1 97 ? -5.031 -4.335 6.821 1.00 97.69 97 CYS A O 1
ATOM 837 N N . ASP A 1 98 ? -5.393 -2.445 5.660 1.00 97.00 98 ASP A N 1
ATOM 838 C CA . ASP A 1 98 ? -6.627 -2.870 5.024 1.00 97.00 98 ASP A CA 1
ATOM 839 C C . ASP A 1 98 ? -6.422 -3.028 3.508 1.00 97.00 98 ASP A C 1
ATOM 841 O O . ASP A 1 98 ? -5.365 -2.713 2.952 1.00 97.00 98 ASP A O 1
ATOM 845 N N . LYS A 1 99 ? -7.430 -3.554 2.816 1.00 97.00 99 LYS A N 1
ATOM 846 C CA . LYS A 1 99 ? -7.361 -3.826 1.380 1.00 97.00 99 LYS A CA 1
ATOM 847 C C . LYS A 1 99 ? -7.085 -2.567 0.555 1.00 97.00 99 LYS A C 1
ATOM 849 O O . LYS A 1 99 ? -6.342 -2.658 -0.419 1.00 97.00 99 LYS A O 1
ATOM 854 N N . GLY A 1 100 ? -7.644 -1.414 0.921 1.00 97.12 100 GLY A N 1
ATOM 855 C CA . GLY A 1 100 ? -7.368 -0.135 0.265 1.00 97.12 100 GLY A CA 1
ATOM 856 C C . GLY A 1 100 ? -5.893 0.246 0.364 1.00 97.12 100 GLY A C 1
ATOM 857 O O . GLY A 1 100 ? -5.278 0.580 -0.649 1.00 97.12 100 GLY A O 1
ATOM 858 N N . ILE A 1 101 ? -5.297 0.091 1.550 1.00 97.88 101 ILE A N 1
ATOM 859 C CA . ILE A 1 101 ? -3.858 0.303 1.776 1.00 97.88 101 ILE A CA 1
ATOM 860 C C . ILE A 1 101 ? -3.030 -0.694 0.963 1.00 97.88 101 ILE A C 1
ATOM 862 O O . ILE A 1 101 ? -2.095 -0.292 0.281 1.00 97.88 101 ILE A O 1
ATOM 866 N N . ALA A 1 102 ? -3.380 -1.981 0.964 1.00 97.19 102 ALA A N 1
ATOM 867 C CA . ALA A 1 102 ? -2.649 -2.989 0.196 1.00 97.19 102 ALA A CA 1
ATOM 868 C C . ALA A 1 102 ? -2.666 -2.698 -1.320 1.00 97.19 102 ALA A C 1
ATOM 870 O O . ALA A 1 102 ? -1.646 -2.860 -1.993 1.00 97.19 102 ALA A O 1
ATOM 871 N N . VAL A 1 103 ? -3.796 -2.225 -1.859 1.00 96.88 103 VAL A N 1
ATOM 872 C CA . VAL A 1 103 ? -3.904 -1.802 -3.266 1.00 96.88 103 VAL A CA 1
ATOM 873 C C . VAL A 1 103 ? -3.091 -0.529 -3.530 1.00 96.88 103 VAL A C 1
ATOM 875 O O . VAL A 1 103 ? -2.408 -0.456 -4.549 1.00 96.88 103 VAL A O 1
ATOM 878 N N . LEU A 1 104 ? -3.091 0.448 -2.621 1.00 96.88 104 LEU A N 1
ATOM 879 C CA . LEU A 1 104 ? -2.229 1.633 -2.719 1.00 96.88 104 LEU A CA 1
ATOM 880 C C . LEU A 1 104 ? -0.742 1.247 -2.756 1.00 96.88 104 LEU A C 1
ATOM 882 O O . LEU A 1 104 ? -0.011 1.680 -3.647 1.00 96.88 104 LEU A O 1
ATOM 886 N N . VAL A 1 105 ? -0.307 0.390 -1.830 1.00 95.94 105 VAL A N 1
ATOM 887 C CA . VAL A 1 105 ? 1.077 -0.102 -1.749 1.00 95.94 105 VAL A CA 1
ATOM 888 C C . VAL A 1 105 ? 1.463 -0.848 -3.023 1.00 95.94 105 VAL A C 1
ATOM 890 O O . VAL A 1 105 ? 2.547 -0.616 -3.556 1.00 95.94 105 VAL A O 1
ATOM 893 N N . PHE A 1 106 ? 0.575 -1.694 -3.557 1.00 94.69 106 PHE A N 1
ATOM 894 C CA . PHE A 1 106 ? 0.792 -2.352 -4.847 1.00 94.69 106 PHE A CA 1
ATOM 895 C C . PHE A 1 106 ? 1.132 -1.332 -5.934 1.00 94.69 106 PHE A C 1
ATOM 897 O O . PHE A 1 106 ? 2.113 -1.501 -6.658 1.00 94.69 106 PHE A O 1
ATOM 904 N N . TRP A 1 107 ? 0.343 -0.262 -6.039 1.00 93.94 107 TRP A N 1
ATOM 905 C CA . TRP A 1 107 ? 0.555 0.743 -7.069 1.00 93.94 107 TRP A CA 1
ATOM 906 C C . TRP A 1 107 ? 1.841 1.535 -6.860 1.00 93.94 107 TRP A C 1
ATOM 908 O O . TRP A 1 107 ? 2.572 1.708 -7.828 1.00 93.94 107 TRP A O 1
ATOM 918 N N . ARG A 1 108 ? 2.184 1.920 -5.625 1.00 92.88 108 ARG A N 1
ATOM 919 C CA . ARG A 1 108 ? 3.472 2.575 -5.321 1.00 92.88 108 ARG A CA 1
ATOM 920 C C . ARG A 1 108 ? 4.667 1.700 -5.679 1.00 92.88 108 ARG A C 1
ATOM 922 O O . ARG A 1 108 ? 5.582 2.157 -6.354 1.00 92.88 108 ARG A O 1
ATOM 929 N N . LEU A 1 109 ? 4.631 0.418 -5.321 1.00 90.25 109 LEU A N 1
ATOM 930 C CA . LEU A 1 109 ? 5.684 -0.522 -5.707 1.00 90.25 109 LEU A CA 1
ATOM 931 C C . LEU A 1 109 ? 5.770 -0.700 -7.226 1.00 90.25 109 LEU A C 1
ATOM 933 O O . LEU A 1 109 ? 6.861 -0.812 -7.786 1.00 90.25 109 LEU A O 1
ATOM 937 N N . TYR A 1 110 ? 4.622 -0.738 -7.901 1.00 88.38 110 TYR A N 1
ATOM 938 C CA . TYR A 1 110 ? 4.567 -0.894 -9.346 1.00 88.38 110 TYR A CA 1
ATOM 939 C C . TYR A 1 110 ? 5.136 0.326 -10.083 1.00 88.38 110 TYR A C 1
ATOM 941 O O . TYR A 1 110 ? 5.856 0.140 -11.068 1.00 88.38 110 TYR A O 1
ATOM 949 N N . THR A 1 111 ? 4.825 1.543 -9.631 1.00 85.81 111 THR A N 1
ATOM 950 C CA . THR A 1 111 ? 5.186 2.793 -10.317 1.00 85.81 111 THR A CA 1
ATOM 951 C C . THR A 1 111 ? 6.551 3.315 -9.888 1.00 85.81 111 THR A C 1
ATOM 953 O O . THR A 1 111 ? 7.402 3.545 -10.746 1.00 85.81 111 THR A O 1
ATOM 956 N N . GLU A 1 112 ? 6.792 3.423 -8.583 1.00 81.75 112 GLU A N 1
ATOM 957 C CA . GLU A 1 112 ? 7.990 4.047 -8.010 1.00 81.75 112 GLU A CA 1
ATOM 958 C C . GLU A 1 112 ? 9.117 3.027 -7.810 1.00 81.75 112 GLU A C 1
ATOM 960 O O . GLU A 1 112 ? 10.258 3.253 -8.209 1.00 81.75 112 GLU A O 1
ATOM 965 N N . CYS A 1 113 ? 8.802 1.835 -7.294 1.00 78.00 113 CYS A N 1
ATOM 966 C CA . CYS A 1 113 ? 9.813 0.818 -6.963 1.00 78.00 113 CYS A CA 1
ATOM 967 C C . CYS A 1 113 ? 10.065 -0.172 -8.107 1.00 78.00 113 CYS A C 1
ATOM 969 O O . CYS A 1 113 ? 10.498 -1.311 -7.908 1.00 78.00 113 CYS A O 1
ATOM 971 N N . SER A 1 114 ? 9.780 0.239 -9.338 1.00 71.25 114 SER A N 1
ATOM 972 C CA . SER A 1 114 ? 9.742 -0.663 -10.484 1.00 71.25 114 SER A CA 1
ATOM 973 C C . SER A 1 114 ? 11.130 -1.224 -10.860 1.00 71.25 114 SER A C 1
ATOM 975 O O . SER A 1 114 ? 11.208 -2.305 -11.443 1.00 71.25 114 SER A O 1
ATOM 977 N N . LEU A 1 115 ? 12.206 -0.534 -10.470 1.00 68.56 115 LEU A N 1
ATOM 978 C CA . LEU A 1 115 ? 13.603 -0.861 -10.782 1.00 68.56 115 LEU A CA 1
ATOM 979 C C . LEU A 1 115 ? 14.244 -1.900 -9.842 1.00 68.56 115 LEU A C 1
ATOM 981 O O . LEU A 1 115 ? 15.337 -2.384 -10.135 1.00 68.56 115 LEU A O 1
ATOM 985 N N . TYR A 1 116 ? 13.600 -2.233 -8.721 1.00 70.25 116 TYR A N 1
ATOM 986 C CA . TYR A 1 116 ? 14.147 -3.175 -7.742 1.00 70.25 116 TYR A CA 1
ATOM 987 C C . TYR A 1 116 ? 13.868 -4.625 -8.162 1.00 70.25 116 TYR A C 1
ATOM 989 O O . TYR A 1 116 ? 12.783 -4.943 -8.656 1.00 70.25 116 TYR A O 1
ATOM 997 N N . THR A 1 117 ? 14.844 -5.513 -7.943 1.00 69.69 117 THR A N 1
ATOM 998 C CA . THR A 1 117 ? 14.807 -6.918 -8.398 1.00 69.69 117 THR A CA 1
ATOM 999 C C . THR A 1 117 ? 13.640 -7.708 -7.819 1.00 69.69 117 THR A C 1
ATOM 1001 O O . THR A 1 117 ? 13.062 -8.550 -8.502 1.00 69.69 117 THR A O 1
ATOM 1004 N N . ASP A 1 118 ? 13.258 -7.403 -6.582 1.00 75.69 118 ASP A N 1
ATOM 1005 C CA . ASP A 1 118 ? 12.313 -8.225 -5.822 1.00 75.69 118 ASP A CA 1
ATOM 1006 C C . ASP A 1 118 ? 10.875 -7.686 -5.911 1.00 75.69 118 ASP A C 1
ATOM 1008 O O . ASP A 1 118 ? 9.929 -8.297 -5.408 1.00 75.69 118 ASP A O 1
ATOM 1012 N N . THR A 1 119 ? 10.677 -6.552 -6.594 1.00 80.62 119 THR A N 1
ATOM 1013 C CA . THR A 1 119 ? 9.378 -5.877 -6.688 1.00 80.62 119 THR A CA 1
ATOM 1014 C C . THR A 1 119 ? 8.310 -6.776 -7.298 1.00 80.62 119 THR A C 1
ATOM 1016 O O . THR A 1 119 ? 7.191 -6.818 -6.801 1.00 80.62 119 THR A O 1
ATOM 1019 N N . ASN A 1 120 ? 8.618 -7.541 -8.347 1.00 82.06 120 ASN A N 1
ATOM 1020 C CA . ASN A 1 120 ? 7.601 -8.375 -8.997 1.00 82.06 120 ASN A CA 1
ATOM 1021 C C . ASN A 1 120 ? 7.088 -9.507 -8.107 1.00 82.06 120 ASN A C 1
ATOM 1023 O O . ASN A 1 120 ? 5.904 -9.838 -8.173 1.00 82.06 120 ASN A O 1
ATOM 1027 N N . ASP A 1 121 ? 7.950 -10.108 -7.290 1.00 85.06 121 ASP A N 1
ATOM 1028 C CA . ASP A 1 121 ? 7.526 -11.169 -6.381 1.00 85.06 121 ASP A CA 1
ATOM 1029 C C . ASP A 1 121 ? 6.689 -10.598 -5.233 1.00 85.06 121 ASP A C 1
ATOM 1031 O O . ASP A 1 121 ? 5.639 -11.163 -4.922 1.00 85.06 121 ASP A O 1
ATOM 1035 N N . LYS A 1 122 ? 7.037 -9.406 -4.731 1.00 87.88 122 LYS A N 1
ATOM 1036 C CA . LYS A 1 122 ? 6.190 -8.654 -3.789 1.00 87.88 122 LYS A CA 1
ATOM 1037 C C . LYS A 1 122 ? 4.823 -8.312 -4.378 1.00 87.88 122 LYS A C 1
ATOM 1039 O O . LYS A 1 122 ? 3.799 -8.529 -3.738 1.00 87.88 122 LYS A O 1
ATOM 10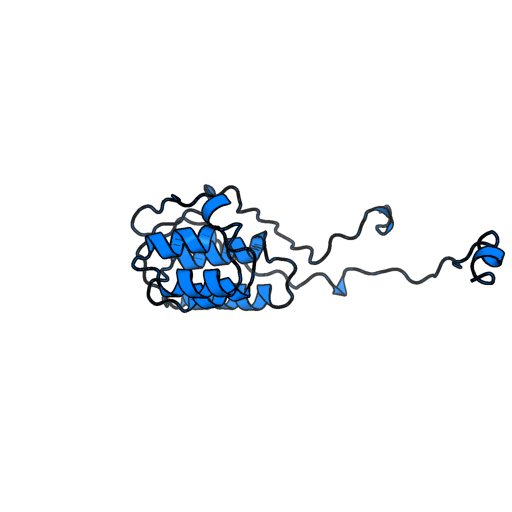44 N N . LEU A 1 123 ? 4.768 -7.833 -5.622 1.00 90.38 123 LEU A N 1
ATOM 1045 C CA . LEU A 1 123 ? 3.499 -7.518 -6.289 1.00 90.38 123 LEU A CA 1
ATOM 1046 C C . LEU A 1 123 ? 2.600 -8.760 -6.416 1.00 90.38 123 LEU A C 1
ATOM 1048 O O . LEU A 1 123 ? 1.394 -8.674 -6.175 1.00 90.38 123 LEU A O 1
ATOM 1052 N N . LYS A 1 124 ? 3.171 -9.928 -6.744 1.00 89.75 124 LYS A N 1
ATOM 1053 C CA . LYS A 1 124 ? 2.430 -11.204 -6.762 1.00 89.75 124 LYS A CA 1
ATOM 1054 C C . LYS A 1 124 ? 1.944 -11.600 -5.369 1.00 89.75 124 LYS A C 1
ATOM 1056 O O . LYS A 1 124 ? 0.818 -12.080 -5.244 1.00 89.75 124 LYS A O 1
ATOM 1061 N N . GLU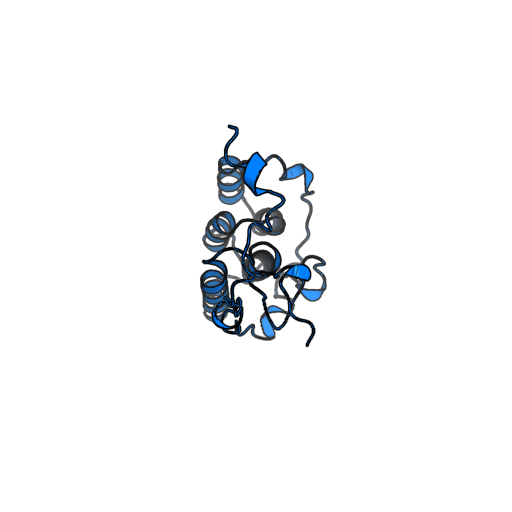 A 1 125 ? 2.767 -11.409 -4.340 1.00 91.94 125 GLU A N 1
ATOM 1062 C CA . GLU A 1 125 ? 2.395 -11.684 -2.952 1.00 91.94 125 GLU A CA 1
ATOM 1063 C C . GLU A 1 125 ? 1.201 -10.829 -2.517 1.00 91.94 125 GLU A C 1
ATOM 1065 O O . GLU A 1 125 ? 0.225 -11.370 -1.996 1.00 91.94 125 GLU A O 1
ATOM 1070 N N . ILE A 1 126 ? 1.223 -9.525 -2.809 1.00 93.62 126 ILE A N 1
ATOM 1071 C CA . ILE A 1 126 ? 0.117 -8.609 -2.499 1.00 93.62 126 ILE A CA 1
ATOM 1072 C C . ILE A 1 126 ? -1.169 -9.063 -3.194 1.00 93.62 126 ILE A C 1
ATOM 1074 O O . ILE A 1 126 ? -2.203 -9.200 -2.538 1.00 93.62 126 ILE A O 1
ATOM 1078 N N . ILE A 1 127 ? -1.107 -9.368 -4.497 1.00 93.25 127 ILE A N 1
ATOM 1079 C CA . ILE A 1 127 ? -2.256 -9.895 -5.252 1.00 93.25 127 ILE A CA 1
ATOM 1080 C C . ILE A 1 127 ? -2.804 -11.153 -4.571 1.00 93.25 127 ILE A C 1
ATOM 1082 O O . ILE A 1 127 ? -4.009 -11.257 -4.340 1.00 93.25 127 ILE A O 1
ATOM 1086 N N . ASN A 1 128 ? -1.934 -12.100 -4.222 1.00 93.00 128 ASN A N 1
ATOM 1087 C CA . ASN A 1 128 ? -2.344 -13.344 -3.583 1.00 93.00 128 ASN A CA 1
ATOM 1088 C C . ASN A 1 128 ? -2.974 -13.102 -2.202 1.00 93.00 128 ASN A C 1
ATOM 1090 O O . ASN A 1 128 ? -4.006 -13.692 -1.886 1.00 93.00 128 ASN A O 1
ATOM 1094 N N . ASN A 1 129 ? -2.404 -12.223 -1.380 1.00 94.50 129 ASN A N 1
ATOM 1095 C CA . ASN A 1 129 ? -2.943 -11.908 -0.058 1.00 94.50 129 ASN A CA 1
ATOM 1096 C C . ASN A 1 129 ? -4.326 -11.251 -0.153 1.00 94.50 129 ASN A C 1
ATOM 1098 O O . ASN A 1 129 ? -5.237 -11.637 0.586 1.00 94.50 129 ASN A O 1
ATOM 1102 N N . ILE A 1 130 ? -4.521 -10.335 -1.105 1.00 93.81 130 ILE A N 1
ATOM 1103 C CA . ILE A 1 130 ? -5.822 -9.699 -1.341 1.00 93.81 130 ILE A CA 1
ATOM 1104 C C . ILE A 1 130 ? -6.857 -10.724 -1.824 1.00 93.81 130 ILE A C 1
ATOM 1106 O O . ILE A 1 130 ? -7.962 -10.763 -1.287 1.00 93.81 130 ILE A O 1
ATOM 1110 N N . LEU A 1 131 ? -6.509 -11.595 -2.779 1.00 91.75 131 LEU A N 1
ATOM 1111 C CA . LEU A 1 131 ? -7.415 -12.643 -3.274 1.00 91.75 131 LEU A CA 1
ATOM 1112 C C . LEU A 1 131 ? -7.828 -13.643 -2.183 1.00 91.75 131 LEU A C 1
ATOM 1114 O O . LEU A 1 131 ? -8.933 -14.179 -2.224 1.00 91.75 131 LEU A O 1
ATOM 1118 N N . ASN A 1 132 ? -6.964 -13.871 -1.194 1.00 94.12 132 ASN A N 1
ATOM 1119 C CA . ASN A 1 132 ? -7.249 -14.723 -0.039 1.00 94.12 132 ASN A CA 1
ATOM 1120 C C . ASN A 1 132 ? -7.955 -13.981 1.112 1.00 94.12 132 ASN A C 1
ATOM 1122 O O . ASN A 1 132 ? -8.051 -14.532 2.208 1.00 94.12 132 ASN A O 1
ATOM 1126 N N . ASN A 1 133 ? -8.440 -12.751 0.892 1.00 92.31 133 ASN A N 1
ATOM 1127 C CA . ASN A 1 133 ? -9.123 -11.921 1.892 1.00 92.31 133 ASN A CA 1
ATOM 1128 C C . ASN A 1 133 ? -8.322 -11.762 3.200 1.00 92.31 133 ASN A C 1
ATOM 1130 O O . ASN A 1 133 ? -8.889 -11.772 4.291 1.00 92.31 133 ASN A O 1
ATOM 1134 N N . ARG A 1 134 ? -6.989 -11.641 3.098 1.00 94.12 134 ARG A N 1
ATOM 1135 C CA . ARG A 1 134 ? -6.098 -11.436 4.258 1.00 94.12 134 ARG A CA 1
ATOM 1136 C C . ARG A 1 134 ? -6.302 -10.084 4.936 1.00 94.12 134 ARG A C 1
ATOM 1138 O O . ARG A 1 134 ? -6.004 -9.965 6.119 1.00 94.12 134 ARG A O 1
ATOM 1145 N N . TYR A 1 135 ? -6.778 -9.096 4.185 1.00 95.38 135 TYR A N 1
ATOM 1146 C CA . TYR A 1 135 ? -6.955 -7.728 4.649 1.00 95.38 135 TYR A CA 1
ATOM 1147 C C . TYR A 1 135 ? -8.441 -7.409 4.835 1.00 95.38 135 TYR A C 1
ATOM 1149 O O . TYR A 1 135 ? -9.243 -7.771 3.967 1.00 95.38 135 TYR A O 1
ATOM 1157 N N . PRO A 1 136 ? -8.826 -6.727 5.928 1.00 95.81 136 PRO A N 1
ATOM 1158 C CA . PRO A 1 136 ? -10.176 -6.198 6.071 1.00 95.81 136 PRO A CA 1
ATOM 1159 C C . PRO A 1 136 ? -10.445 -5.102 5.025 1.00 95.81 136 PRO A C 1
ATOM 1161 O O . PRO A 1 136 ? -9.518 -4.537 4.450 1.00 95.81 136 PRO A O 1
ATOM 1164 N N . GLU A 1 137 ? -11.714 -4.780 4.781 1.00 94.50 137 GLU A N 1
ATOM 1165 C CA . GLU A 1 137 ? -12.116 -3.640 3.944 1.00 94.50 137 GLU A CA 1
ATOM 1166 C C . GLU A 1 137 ? -12.578 -2.503 4.864 1.00 94.50 137 GLU A C 1
ATOM 1168 O O . GLU A 1 137 ? -13.721 -2.497 5.318 1.00 94.50 137 GLU A O 1
ATOM 1173 N N . ILE A 1 138 ? -11.659 -1.591 5.202 1.00 95.44 138 ILE A N 1
ATOM 1174 C CA . ILE A 1 138 ? -11.921 -0.445 6.093 1.00 95.44 138 ILE A CA 1
ATOM 1175 C C . ILE A 1 138 ? -11.922 0.843 5.280 1.00 95.44 138 ILE A C 1
ATOM 1177 O O . ILE A 1 138 ? -12.872 1.618 5.376 1.00 95.44 138 ILE A O 1
ATOM 1181 N N . LEU A 1 139 ? -10.893 1.047 4.451 1.00 96.50 139 LEU A N 1
ATOM 1182 C CA . LEU A 1 139 ? -10.742 2.233 3.625 1.00 96.50 139 LEU A CA 1
ATOM 1183 C C . LEU A 1 139 ? -10.965 1.920 2.145 1.00 96.50 139 LEU A C 1
ATOM 1185 O O . LEU A 1 139 ? -10.496 0.933 1.572 1.00 96.50 139 LEU A O 1
ATOM 1189 N N . SER A 1 140 ? -11.656 2.845 1.502 1.00 96.31 140 SER A N 1
ATOM 1190 C CA . SER A 1 140 ? -11.823 2.916 0.066 1.00 96.31 140 SER A CA 1
ATOM 1191 C C . SER A 1 140 ? -10.645 3.669 -0.545 1.00 96.31 140 SER A C 1
ATOM 1193 O O . SER A 1 140 ? -10.446 4.849 -0.260 1.00 96.31 140 SER A O 1
ATOM 1195 N N . TYR A 1 141 ? -9.923 3.023 -1.453 1.00 96.94 141 TYR A N 1
ATOM 1196 C CA . TYR A 1 141 ? -8.897 3.612 -2.304 1.00 96.94 141 TYR A CA 1
ATOM 1197 C C . TYR A 1 141 ? -9.306 3.464 -3.768 1.00 96.94 141 TYR A C 1
ATOM 1199 O O . TYR A 1 141 ? -9.753 2.395 -4.189 1.00 96.94 141 TYR A O 1
ATOM 1207 N N . ASN A 1 142 ? -9.159 4.538 -4.545 1.00 95.38 142 ASN A N 1
ATOM 1208 C CA . ASN A 1 142 ? -9.447 4.549 -5.974 1.00 95.38 142 ASN A CA 1
ATOM 1209 C C . ASN A 1 142 ? -8.165 4.812 -6.786 1.00 95.38 142 ASN A C 1
ATOM 1211 O O . ASN A 1 142 ? -7.752 5.967 -6.905 1.00 95.38 142 ASN A O 1
ATOM 1215 N N . PRO A 1 143 ? -7.578 3.776 -7.411 1.00 93.75 143 PRO A N 1
ATOM 1216 C CA . PRO A 1 143 ? -6.384 3.927 -8.242 1.00 93.75 143 PRO A CA 1
ATOM 1217 C C . PRO A 1 143 ? -6.582 4.864 -9.438 1.00 93.75 143 PRO A C 1
ATOM 1219 O O . PRO A 1 143 ? -5.636 5.486 -9.899 1.00 93.75 143 PRO A O 1
ATOM 1222 N N . GLN A 1 144 ? -7.808 4.983 -9.958 1.00 91.69 144 GLN A N 1
ATOM 1223 C CA . GLN A 1 144 ? -8.083 5.784 -11.156 1.00 91.69 144 GLN A CA 1
ATOM 1224 C C . GLN A 1 144 ? -8.042 7.295 -10.905 1.00 91.69 144 GLN A C 1
ATOM 1226 O O . GLN A 1 144 ? -7.941 8.064 -11.856 1.00 91.69 144 GLN A O 1
ATOM 1231 N N . SER A 1 145 ? -8.166 7.720 -9.647 1.00 90.25 145 SER A N 1
ATOM 1232 C CA . SER A 1 145 ? -8.057 9.128 -9.250 1.00 90.25 145 SER A CA 1
ATOM 1233 C C . SER A 1 145 ? -6.671 9.500 -8.726 1.00 90.25 145 SER A C 1
ATOM 1235 O O . SER A 1 145 ? -6.459 10.653 -8.371 1.00 90.25 145 SER A O 1
ATOM 1237 N N . ASP A 1 146 ? -5.748 8.543 -8.638 1.00 91.44 146 ASP A N 1
ATOM 1238 C CA . ASP A 1 146 ? -4.397 8.763 -8.131 1.00 91.44 146 ASP A CA 1
ATOM 1239 C C . ASP A 1 146 ? -3.438 9.046 -9.295 1.00 91.44 146 ASP A C 1
ATOM 1241 O O . ASP A 1 146 ? -3.164 8.183 -10.127 1.00 91.44 146 ASP A O 1
ATOM 1245 N N . GLU A 1 147 ? -2.917 10.271 -9.350 1.00 88.12 147 GLU A N 1
ATOM 1246 C CA . GLU A 1 147 ? -2.039 10.741 -10.427 1.00 88.12 147 GLU A CA 1
ATOM 1247 C C . GLU A 1 147 ? -0.706 9.983 -10.498 1.00 88.12 147 GLU A C 1
ATOM 1249 O O . GLU A 1 147 ? -0.092 9.918 -11.566 1.00 88.12 147 GLU A O 1
ATOM 1254 N N . LYS A 1 148 ? -0.266 9.366 -9.391 1.00 86.56 148 LYS A N 1
ATOM 1255 C CA . LYS A 1 148 ? 0.953 8.547 -9.362 1.00 86.56 148 LYS A CA 1
ATOM 1256 C C . LYS A 1 148 ? 0.742 7.176 -10.010 1.00 86.56 148 LYS A C 1
ATOM 1258 O O . LYS A 1 148 ? 1.715 6.489 -10.309 1.00 86.56 148 LYS A O 1
ATOM 1263 N N . VAL A 1 149 ? -0.501 6.759 -10.272 1.00 87.38 149 VAL A N 1
ATOM 1264 C CA . VAL A 1 149 ? -0.812 5.466 -10.899 1.00 87.38 149 VAL A CA 1
ATOM 1265 C C . VAL A 1 149 ? -0.594 5.539 -12.411 1.00 87.38 149 VAL A C 1
ATOM 1267 O O . VAL A 1 149 ? -1.480 5.887 -13.190 1.00 87.38 149 VAL A O 1
ATOM 1270 N N . VAL A 1 150 ? 0.605 5.145 -12.849 1.00 82.56 150 VAL A N 1
ATOM 1271 C CA . VAL A 1 150 ? 0.970 5.067 -14.271 1.00 82.56 150 VAL A CA 1
ATOM 1272 C C . VAL A 1 150 ? 1.169 3.611 -14.693 1.00 82.56 150 VAL A C 1
ATOM 1274 O O . VAL A 1 150 ? 2.214 3.007 -14.459 1.00 82.56 150 VAL A O 1
ATOM 1277 N N . TYR A 1 151 ? 0.172 3.036 -15.371 1.00 80.12 151 TYR A N 1
ATOM 1278 C CA . TYR A 1 151 ? 0.246 1.661 -15.871 1.00 80.12 151 TYR A CA 1
ATOM 1279 C C . TYR A 1 151 ? 0.809 1.582 -17.298 1.00 80.12 151 TYR A C 1
ATOM 1281 O O . TYR A 1 151 ? 0.270 2.173 -18.236 1.00 80.12 151 TYR A O 1
ATOM 1289 N N . LYS A 1 152 ? 1.865 0.779 -17.487 1.00 72.38 152 LYS A N 1
ATOM 1290 C CA . LYS A 1 152 ? 2.388 0.399 -18.807 1.00 72.38 152 LYS A CA 1
ATOM 1291 C C . LYS A 1 152 ? 2.276 -1.115 -18.970 1.00 72.38 152 LYS A C 1
ATOM 1293 O O . LYS A 1 152 ? 2.921 -1.871 -18.253 1.00 72.38 152 LYS A O 1
ATOM 1298 N N . LYS A 1 153 ? 1.532 -1.571 -19.985 1.00 65.25 153 LYS A N 1
ATOM 1299 C CA . LYS A 1 153 ? 1.314 -3.008 -20.254 1.00 65.25 153 LYS A CA 1
ATOM 1300 C C . LYS A 1 153 ? 2.609 -3.831 -20.342 1.00 65.25 153 LYS A C 1
ATOM 1302 O O . LYS A 1 153 ? 2.626 -4.997 -19.977 1.00 65.25 153 LYS A O 1
ATOM 1307 N N . LYS A 1 154 ? 3.704 -3.217 -20.801 1.00 62.59 154 LYS A N 1
ATOM 1308 C CA . LYS A 1 154 ? 5.049 -3.794 -20.723 1.00 62.59 154 LYS A CA 1
ATOM 1309 C C . LYS A 1 154 ? 5.920 -2.926 -19.831 1.00 62.59 154 LYS A C 1
ATOM 1311 O O . LYS A 1 154 ? 6.186 -1.772 -20.168 1.00 62.59 154 LYS A O 1
ATOM 1316 N N . LYS A 1 155 ? 6.382 -3.508 -18.728 1.00 60.06 155 LYS A N 1
ATOM 1317 C CA . LYS A 1 155 ? 7.385 -2.903 -17.860 1.00 60.06 155 LYS A CA 1
ATOM 1318 C C . LYS A 1 155 ? 8.758 -3.093 -18.503 1.00 60.06 155 LYS A C 1
ATOM 1320 O O . LYS A 1 155 ? 9.125 -4.198 -18.897 1.00 60.06 155 LYS A O 1
ATOM 1325 N N . ILE A 1 156 ? 9.488 -1.998 -18.679 1.00 58.66 156 ILE A N 1
ATOM 1326 C CA . ILE A 1 156 ? 10.870 -2.028 -19.152 1.00 58.66 156 ILE A CA 1
ATOM 1327 C C . ILE A 1 156 ? 11.728 -1.890 -17.897 1.00 58.66 156 ILE A C 1
ATOM 1329 O O . ILE A 1 156 ? 11.765 -0.812 -17.320 1.00 58.66 156 ILE A O 1
ATOM 1333 N N . ALA A 1 157 ? 12.393 -2.969 -17.471 1.00 53.28 157 ALA A N 1
ATOM 1334 C CA . ALA A 1 157 ? 13.256 -2.953 -16.283 1.00 53.28 157 ALA A CA 1
ATOM 1335 C C . ALA A 1 157 ? 14.402 -1.929 -16.404 1.00 53.28 157 ALA A C 1
ATOM 1337 O O . ALA A 1 157 ? 14.913 -1.432 -15.407 1.00 53.28 157 ALA A O 1
ATOM 1338 N N . TRP A 1 158 ? 14.794 -1.594 -17.639 1.00 53.16 158 TRP A N 1
ATOM 1339 C CA . TRP A 1 158 ? 15.806 -0.586 -17.914 1.00 53.16 158 TRP A CA 1
ATOM 1340 C C . TRP A 1 158 ? 15.601 0.072 -19.286 1.00 53.16 158 TRP A C 1
ATOM 1342 O O . TRP A 1 158 ? 15.653 -0.596 -20.325 1.00 53.16 158 TRP A O 1
ATOM 1352 N N . GLU A 1 159 ? 15.351 1.384 -19.322 1.00 56.28 159 GLU A N 1
ATOM 1353 C CA . GLU A 1 159 ? 15.264 2.119 -20.585 1.00 56.28 159 GLU A CA 1
ATOM 1354 C C . GLU A 1 159 ? 16.665 2.338 -21.168 1.00 56.28 159 GLU A C 1
ATOM 1356 O O . GLU A 1 159 ? 17.423 3.201 -20.741 1.00 56.28 159 GLU A O 1
ATOM 1361 N N . ILE A 1 160 ? 17.006 1.563 -22.198 1.00 58.31 160 ILE A N 1
ATOM 1362 C CA . ILE A 1 160 ? 18.269 1.717 -22.932 1.00 58.31 160 ILE A CA 1
ATOM 1363 C C . ILE A 1 160 ? 18.300 3.112 -23.577 1.00 58.31 160 ILE A C 1
ATOM 1365 O O . ILE A 1 160 ? 17.369 3.406 -24.329 1.00 58.31 160 ILE A O 1
ATOM 1369 N N . PRO A 1 161 ? 19.323 3.957 -23.366 1.00 61.84 161 PRO A N 1
ATOM 1370 C CA . PRO A 1 161 ? 19.421 5.246 -24.050 1.00 61.84 161 PRO A CA 1
ATOM 1371 C C . PRO A 1 161 ? 19.385 5.094 -25.577 1.00 61.84 161 PRO A C 1
ATOM 1373 O O . PRO A 1 161 ? 19.921 4.123 -26.111 1.00 61.84 161 PRO A O 1
ATOM 1376 N N . GLU A 1 162 ? 18.795 6.054 -26.298 1.00 62.53 162 GLU A N 1
ATOM 1377 C CA . GLU A 1 162 ? 18.622 5.967 -27.762 1.00 62.53 162 GLU A CA 1
ATOM 1378 C C . GLU A 1 162 ? 19.933 5.731 -28.521 1.00 62.53 162 GLU A C 1
ATOM 1380 O O . GLU A 1 162 ? 19.948 4.970 -29.481 1.00 62.53 162 GLU A O 1
ATOM 1385 N N . ILE A 1 163 ? 21.052 6.282 -28.037 1.00 64.06 163 ILE A N 1
ATOM 1386 C CA . ILE A 1 163 ? 22.407 6.041 -28.569 1.00 64.06 163 ILE A CA 1
ATOM 1387 C C . ILE A 1 163 ? 22.787 4.548 -28.623 1.00 64.06 163 ILE A C 1
ATOM 1389 O O . ILE A 1 163 ? 23.594 4.143 -29.460 1.00 64.06 163 ILE A O 1
ATOM 1393 N N . PHE A 1 164 ? 22.202 3.722 -27.755 1.00 57.12 164 PHE A N 1
ATOM 1394 C CA . PHE A 1 164 ? 22.411 2.276 -27.709 1.00 57.12 164 PHE A CA 1
ATOM 1395 C C . PHE A 1 164 ? 21.278 1.481 -28.386 1.00 57.12 164 PHE A C 1
ATOM 1397 O O . PHE A 1 164 ? 21.409 0.265 -28.548 1.00 57.12 164 PHE A O 1
ATOM 1404 N N . ARG A 1 165 ? 20.178 2.127 -28.806 1.00 57.06 165 ARG A N 1
ATOM 1405 C CA . ARG A 1 165 ? 19.091 1.495 -29.577 1.00 57.06 165 ARG A CA 1
ATOM 1406 C C . ARG A 1 165 ? 19.402 1.596 -31.077 1.00 57.06 165 ARG A C 1
ATOM 1408 O O . ARG A 1 165 ? 19.801 2.641 -31.576 1.00 57.06 165 ARG A O 1
ATOM 1415 N N . LYS A 1 166 ? 19.221 0.505 -31.829 1.00 54.75 166 LYS A N 1
ATOM 1416 C CA . LYS A 1 166 ? 19.301 0.558 -33.301 1.00 54.75 166 LYS A CA 1
ATOM 1417 C C . LYS A 1 166 ? 18.131 1.382 -33.871 1.00 54.75 166 LYS A C 1
ATOM 1419 O O . LYS A 1 166 ? 17.027 1.258 -33.342 1.00 54.75 166 LYS A O 1
ATOM 1424 N N . PRO A 1 167 ? 18.310 2.105 -34.992 1.00 51.19 167 PRO A N 1
ATOM 1425 C CA . PRO A 1 167 ? 17.192 2.385 -35.885 1.00 51.19 167 PRO A CA 1
ATOM 1426 C C . PRO A 1 167 ? 16.672 1.051 -36.443 1.00 51.19 167 PRO A C 1
ATOM 1428 O O . PRO A 1 167 ? 17.469 0.191 -36.832 1.00 51.19 167 PRO A O 1
ATOM 1431 N N . VAL A 1 168 ? 15.352 0.867 -36.391 1.00 47.94 168 VAL A N 1
ATOM 1432 C CA . VAL A 1 168 ? 14.647 -0.319 -36.906 1.00 47.94 168 VAL A CA 1
ATOM 1433 C C . VAL A 1 168 ? 14.663 -0.315 -38.428 1.00 47.94 168 VAL A C 1
ATOM 1435 O O . VAL A 1 168 ? 14.399 0.763 -39.003 1.00 47.94 168 VAL A O 1
#

pLDDT: mean 81.68, std 16.7, range [44.16, 97.88]

Secondary structure (DSSP, 8-state):
--HHHHTGGGTSS---------GGGS-------GGGGSPPSSEEP-----GGGTTT--HHHHHHHHHH--SHHHHHHHHTT--SHHHHHHHHTSTT--HHHHHHHHHHHHHTSTTSTTHHHHHHHHHHHHHTT-S---EE--GGG-TT----SS--SS---GGGSPP-